Protein AF-A0A1R4H007-F1 (afdb_monomer_lite)

Organism: NCBI:txid360316

Secondary structure (DSSP, 8-state):
------------HHHHHHHHHHHHHTT--HHHHHHHHHHHHHHHSS-SS------HHHHHHHHHHHTT-S-----HHHHHHHHH--

Sequence (86 aa):
MPSNAVVQTRIDSVIKEEATAVLATMGLTVSDAVRLLLTHVAHDHTLPFDLLIPNAETVIAMQDVRAGRNLETISLEQLRGEMRSK

Radius of gyration: 22.14 Å; chains: 1; bounding box: 45×30×60 Å

Structure (mmCIF, N/CA/C/O backbone):
data_AF-A0A1R4H007-F1
#
_entry.id   AF-A0A1R4H007-F1
#
loop_
_atom_site.group_PDB
_atom_site.id
_atom_site.type_symbol
_atom_site.label_atom_id
_atom_site.label_alt_id
_atom_site.label_comp_id
_atom_site.label_asym_id
_atom_site.label_entity_id
_atom_site.label_seq_id
_atom_site.pdbx_PDB_ins_code
_atom_site.Cartn_x
_atom_site.Cartn_y
_atom_site.Cartn_z
_atom_site.occupancy
_atom_site.B_iso_or_equiv
_atom_site.auth_seq_id
_atom_site.auth_comp_id
_atom_site.auth_asym_id
_atom_site.auth_atom_id
_atom_site.pdbx_PDB_model_num
ATOM 1 N N . MET A 1 1 ? 13.523 4.210 26.832 1.00 43.47 1 MET A N 1
ATOM 2 C CA . MET A 1 1 ? 12.065 4.335 26.617 1.00 43.47 1 MET A CA 1
ATOM 3 C C . MET A 1 1 ? 11.775 3.781 25.236 1.00 43.47 1 MET A C 1
ATOM 5 O O . MET A 1 1 ? 12.533 4.147 24.343 1.00 43.47 1 MET A O 1
ATOM 9 N N . PRO A 1 2 ? 10.786 2.899 25.027 1.00 54.62 2 PRO A N 1
ATOM 10 C CA . PRO A 1 2 ? 10.381 2.587 23.663 1.00 54.62 2 PRO A CA 1
ATOM 11 C C . PRO A 1 2 ? 9.869 3.889 23.034 1.00 54.62 2 PRO A C 1
ATOM 13 O O . PRO A 1 2 ? 8.974 4.542 23.570 1.00 54.62 2 PRO A O 1
ATOM 16 N N . SER A 1 3 ? 10.522 4.333 21.967 1.00 67.56 3 SER A N 1
ATOM 17 C CA . SER A 1 3 ? 10.119 5.502 21.193 1.00 67.56 3 SER A CA 1
ATOM 18 C C . SER A 1 3 ? 8.849 5.153 20.422 1.00 67.56 3 SER A C 1
ATOM 20 O O . SER A 1 3 ? 8.913 4.598 19.328 1.00 67.56 3 SER A O 1
ATOM 22 N N . ASN A 1 4 ? 7.691 5.429 21.019 1.00 81.88 4 ASN A N 1
ATOM 23 C CA . ASN A 1 4 ? 6.399 5.228 20.374 1.00 81.88 4 ASN A CA 1
ATOM 24 C C . ASN A 1 4 ? 6.080 6.444 19.492 1.00 81.88 4 ASN A C 1
ATOM 26 O O . ASN A 1 4 ? 6.019 7.568 19.988 1.00 81.88 4 ASN A O 1
ATOM 30 N N . ALA A 1 5 ? 5.864 6.213 18.196 1.00 89.56 5 ALA A N 1
ATOM 31 C CA . ALA A 1 5 ? 5.409 7.220 17.239 1.00 89.56 5 ALA A CA 1
ATOM 32 C C . ALA A 1 5 ? 3.951 6.951 16.837 1.00 89.56 5 ALA A C 1
ATOM 34 O O . ALA A 1 5 ? 3.526 5.798 16.746 1.00 89.56 5 ALA A O 1
ATOM 35 N N . VAL A 1 6 ? 3.180 8.015 16.604 1.00 93.06 6 VAL A N 1
ATOM 36 C CA . VAL A 1 6 ? 1.769 7.932 16.200 1.00 93.06 6 VAL A CA 1
ATOM 37 C C . VAL A 1 6 ? 1.654 8.171 14.699 1.00 93.06 6 VAL A C 1
ATOM 39 O O . VAL A 1 6 ? 2.222 9.125 14.174 1.00 93.06 6 VAL A O 1
ATOM 42 N N . VAL A 1 7 ? 0.878 7.325 14.020 1.00 93.38 7 VAL A N 1
ATOM 43 C CA . VAL A 1 7 ? 0.515 7.492 12.608 1.00 93.38 7 VAL A CA 1
ATOM 44 C C . VAL A 1 7 ? -0.941 7.941 12.541 1.00 93.38 7 VAL A C 1
ATOM 46 O O . VAL A 1 7 ? -1.833 7.214 12.975 1.00 93.38 7 VAL A O 1
ATOM 49 N N . GLN A 1 8 ? -1.181 9.139 12.007 1.00 93.88 8 GLN A N 1
ATOM 50 C CA . GLN A 1 8 ? -2.519 9.698 11.818 1.00 93.88 8 GLN A CA 1
ATOM 51 C C . GLN A 1 8 ? -2.685 10.154 10.369 1.00 93.88 8 GLN A C 1
ATOM 53 O O . GLN A 1 8 ? -1.932 10.994 9.882 1.00 93.88 8 GLN A O 1
ATOM 58 N N . THR A 1 9 ? -3.691 9.618 9.684 1.00 93.56 9 THR A N 1
ATOM 59 C CA . THR A 1 9 ? -3.993 9.938 8.285 1.00 93.56 9 THR A CA 1
ATOM 60 C C . THR A 1 9 ? -5.491 10.155 8.102 1.00 93.56 9 THR A C 1
ATOM 62 O O . THR A 1 9 ? -6.311 9.671 8.886 1.00 93.56 9 THR A O 1
ATOM 65 N N . ARG A 1 10 ? -5.858 10.933 7.079 1.00 96.38 10 ARG A N 1
ATOM 66 C CA . ARG A 1 10 ? -7.256 11.095 6.668 1.00 96.38 10 ARG A CA 1
ATOM 67 C C . ARG A 1 10 ? -7.599 10.010 5.657 1.00 96.38 10 ARG A C 1
ATOM 69 O O . ARG A 1 10 ? -6.804 9.730 4.766 1.00 96.38 10 ARG A O 1
ATOM 76 N N . ILE A 1 11 ? -8.786 9.443 5.796 1.00 95.44 11 ILE A N 1
ATOM 77 C CA . ILE A 1 11 ? -9.359 8.468 4.874 1.00 95.44 11 ILE A CA 1
ATOM 78 C C . ILE A 1 11 ? -10.864 8.712 4.809 1.00 95.44 11 ILE A C 1
ATOM 80 O O . ILE A 1 11 ? -11.445 9.242 5.760 1.00 95.44 11 ILE A O 1
ATOM 84 N N . ASP A 1 12 ? -11.469 8.351 3.685 1.00 97.94 12 ASP A N 1
ATOM 85 C CA . ASP A 1 12 ? -12.918 8.337 3.545 1.00 97.94 12 ASP A CA 1
ATOM 86 C C . ASP A 1 12 ? -13.560 7.426 4.609 1.00 97.94 12 ASP A C 1
ATOM 88 O O . ASP A 1 12 ? -13.032 6.357 4.937 1.00 97.94 12 ASP A O 1
ATOM 92 N N . SER A 1 13 ? -14.677 7.869 5.192 1.00 96.94 13 SER A N 1
ATOM 93 C CA . SER A 1 13 ? -15.343 7.139 6.274 1.00 96.94 13 SER A CA 1
ATOM 94 C C . SER A 1 13 ? -15.908 5.798 5.814 1.00 96.94 13 SER A C 1
ATOM 96 O O . SER A 1 13 ? -15.804 4.828 6.560 1.00 96.94 13 SER A O 1
ATOM 98 N N . VAL A 1 14 ? -16.434 5.726 4.588 1.00 98.06 14 VAL A N 1
ATOM 99 C CA . VAL A 1 14 ? -16.992 4.495 4.015 1.00 98.06 14 VAL A CA 1
ATOM 100 C C . VAL A 1 14 ? -15.877 3.469 3.836 1.00 98.06 14 VAL A C 1
ATOM 102 O O . VAL A 1 14 ? -15.980 2.346 4.322 1.00 98.06 14 VAL A O 1
ATOM 105 N N . ILE A 1 15 ? -14.746 3.889 3.260 1.00 97.25 15 ILE A N 1
ATOM 106 C CA . ILE A 1 15 ? -13.577 3.014 3.078 1.00 97.25 15 ILE A CA 1
ATOM 107 C C . ILE A 1 15 ? -13.037 2.514 4.423 1.00 97.25 15 ILE A C 1
ATOM 109 O O . ILE A 1 15 ? -12.653 1.350 4.550 1.00 97.25 15 ILE A O 1
ATOM 113 N N . LYS A 1 16 ? -13.008 3.370 5.452 1.00 96.12 16 LYS A N 1
ATOM 114 C CA . LYS A 1 16 ? -12.570 2.970 6.796 1.00 96.12 16 LYS A CA 1
ATOM 115 C C . LYS A 1 16 ? -13.466 1.878 7.383 1.00 96.12 16 LYS A C 1
ATOM 117 O O . LYS A 1 16 ? -12.948 0.939 7.990 1.00 96.12 16 LYS A O 1
ATOM 122 N N . GLU A 1 17 ? -14.780 2.019 7.254 1.00 97.56 17 GLU A N 1
ATOM 123 C CA . GLU A 1 17 ? -15.751 1.052 7.771 1.00 97.56 17 GLU A CA 1
ATOM 124 C C . GLU A 1 17 ? -15.635 -0.293 7.047 1.00 97.56 17 GLU A C 1
ATOM 126 O O . GLU A 1 17 ? -15.495 -1.327 7.705 1.00 97.56 17 GLU A O 1
ATOM 131 N N . GLU A 1 18 ? -15.573 -0.275 5.714 1.00 97.56 18 GLU A N 1
ATOM 132 C CA . GLU A 1 18 ? -15.383 -1.477 4.895 1.00 97.56 18 GLU A CA 1
ATOM 133 C C . GLU A 1 18 ? -14.076 -2.202 5.239 1.00 97.56 18 GLU A C 1
ATOM 135 O O . GLU A 1 18 ? -14.082 -3.399 5.536 1.00 97.56 18 GLU A O 1
ATOM 140 N N . ALA A 1 19 ? -12.953 -1.477 5.282 1.00 96.94 19 ALA A N 1
ATOM 141 C CA . ALA A 1 19 ? -11.656 -2.055 5.626 1.00 96.94 19 ALA A CA 1
ATOM 142 C C . ALA A 1 19 ? -11.650 -2.653 7.041 1.00 96.94 19 ALA A C 1
ATOM 144 O O . ALA A 1 19 ? -11.067 -3.713 7.264 1.00 96.94 19 ALA A O 1
ATOM 145 N N . THR A 1 20 ? -12.322 -2.001 7.995 1.00 97.44 20 THR A N 1
ATOM 146 C CA . THR A 1 20 ? -12.448 -2.507 9.370 1.00 97.44 20 THR A CA 1
ATOM 147 C C . THR A 1 20 ? -13.213 -3.828 9.401 1.00 97.44 20 THR A C 1
ATOM 149 O O . THR A 1 20 ? -12.773 -4.764 10.067 1.00 97.44 20 THR A O 1
ATOM 152 N N . ALA A 1 21 ? -14.324 -3.931 8.665 1.00 97.81 21 ALA A N 1
ATOM 153 C CA . ALA A 1 21 ? -15.113 -5.156 8.595 1.00 97.81 21 ALA A CA 1
ATOM 154 C C . ALA A 1 21 ? -14.313 -6.310 7.974 1.00 97.81 21 ALA A C 1
ATOM 156 O O . ALA A 1 21 ? -14.281 -7.403 8.537 1.00 97.81 21 ALA A O 1
ATOM 157 N N . VAL A 1 22 ? -13.616 -6.060 6.860 1.00 97.88 22 VAL A N 1
ATOM 158 C CA . VAL A 1 22 ? -12.803 -7.080 6.182 1.00 97.88 22 VAL A CA 1
ATOM 159 C C . VAL A 1 22 ? -11.648 -7.544 7.068 1.00 97.88 22 VAL A C 1
ATOM 161 O O . VAL A 1 22 ? -11.483 -8.745 7.272 1.00 97.88 22 VAL A O 1
ATOM 164 N N . LEU A 1 23 ? -10.879 -6.622 7.652 1.00 97.31 23 LEU A N 1
ATOM 165 C CA . LEU A 1 23 ? -9.752 -6.975 8.522 1.00 97.31 23 LEU A CA 1
ATOM 166 C C . LEU A 1 23 ? -10.197 -7.734 9.779 1.00 97.31 23 LEU A C 1
ATOM 168 O O . LEU A 1 23 ? -9.512 -8.667 10.199 1.00 97.31 23 LEU A O 1
ATOM 172 N N . ALA A 1 24 ? -11.373 -7.417 10.329 1.00 97.12 24 ALA A N 1
ATOM 173 C CA . ALA A 1 24 ? -11.926 -8.143 11.468 1.00 97.12 24 ALA A CA 1
ATOM 174 C C . ALA A 1 24 ? -12.189 -9.624 11.142 1.00 97.12 24 ALA A C 1
ATOM 176 O O . ALA A 1 24 ? -11.962 -10.477 11.999 1.00 97.12 24 ALA A O 1
ATOM 177 N N . THR A 1 25 ? -12.580 -9.957 9.902 1.00 97.75 25 THR A N 1
ATOM 178 C CA . THR A 1 25 ? -12.722 -11.367 9.473 1.00 97.75 25 THR A CA 1
ATOM 179 C C . THR A 1 25 ? -11.397 -12.134 9.491 1.00 97.75 25 THR A C 1
ATOM 181 O O . THR A 1 25 ? -11.392 -13.351 9.650 1.00 97.75 25 THR A O 1
ATOM 184 N N . MET A 1 26 ? -10.274 -11.418 9.389 1.00 96.56 26 MET A N 1
ATOM 185 C CA . MET A 1 26 ? -8.914 -11.957 9.478 1.00 96.56 26 MET A CA 1
ATOM 186 C C . MET A 1 26 ? -8.344 -11.896 10.907 1.00 96.56 26 MET A C 1
ATOM 188 O O . MET A 1 26 ? -7.200 -12.286 11.124 1.00 96.56 26 MET A O 1
ATOM 192 N N . GLY A 1 27 ? -9.1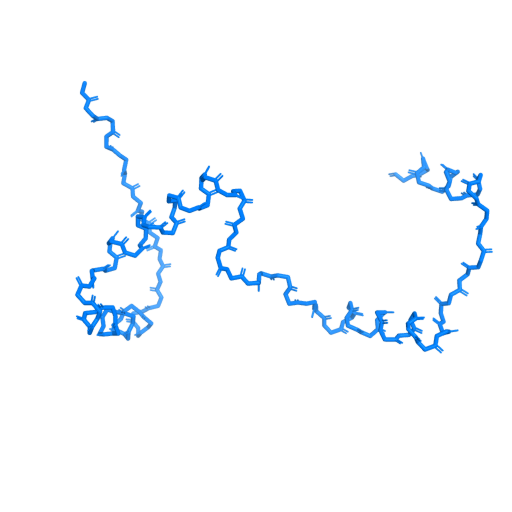10 -11.393 11.883 1.00 96.38 27 GLY A N 1
ATOM 193 C CA . GLY A 1 27 ? -8.649 -11.188 13.259 1.00 96.38 27 GLY A CA 1
ATOM 194 C C . GLY A 1 27 ? -7.684 -10.010 13.430 1.00 96.38 27 GLY A C 1
ATOM 195 O O . GLY A 1 27 ? -6.942 -9.971 14.409 1.00 96.38 27 GLY A O 1
ATOM 196 N N . LEU A 1 28 ? -7.677 -9.059 12.491 1.00 97.12 28 LEU A N 1
ATOM 197 C CA . LEU A 1 28 ? -6.784 -7.902 12.490 1.00 97.12 28 LEU A CA 1
ATOM 198 C C . LEU A 1 28 ? -7.558 -6.606 12.732 1.00 97.12 28 LEU A C 1
ATOM 200 O O . LEU A 1 28 ? -8.669 -6.414 12.240 1.00 97.12 28 LEU A O 1
ATOM 204 N N . THR A 1 29 ? -6.938 -5.666 13.443 1.00 96.62 29 THR A N 1
ATOM 205 C CA . THR A 1 29 ? -7.412 -4.279 13.485 1.00 96.62 29 THR A CA 1
ATOM 206 C C . THR A 1 29 ? -6.789 -3.457 12.355 1.00 96.62 29 THR A C 1
ATOM 208 O O . THR A 1 29 ? -5.739 -3.805 11.810 1.00 96.62 29 THR A O 1
ATOM 211 N N . VAL A 1 30 ? -7.375 -2.295 12.046 1.00 95.31 30 VAL A N 1
ATOM 212 C CA . VAL A 1 30 ? -6.767 -1.325 11.113 1.00 95.31 30 VAL A CA 1
ATOM 213 C C . VAL A 1 30 ? -5.352 -0.946 11.561 1.00 95.31 30 VAL A C 1
ATOM 215 O O . VAL A 1 30 ? -4.444 -0.831 10.743 1.00 95.31 30 VAL A O 1
ATOM 218 N N . SER A 1 31 ? -5.132 -0.792 12.869 1.00 94.94 31 SER A N 1
ATOM 219 C CA . SER A 1 31 ? -3.809 -0.477 13.405 1.00 94.94 31 SER A CA 1
ATOM 220 C C . SER A 1 31 ? -2.804 -1.617 13.222 1.00 94.94 31 SER A C 1
ATOM 222 O O . SER A 1 31 ? -1.627 -1.332 13.009 1.00 94.94 31 SER A O 1
ATOM 224 N N . ASP A 1 32 ? -3.237 -2.880 13.280 1.00 95.81 32 ASP A N 1
ATOM 225 C CA . ASP A 1 32 ? -2.368 -4.026 12.982 1.00 95.81 32 ASP A CA 1
ATOM 226 C C . ASP A 1 32 ? -1.962 -4.031 11.513 1.00 95.81 32 ASP A C 1
ATOM 228 O O . ASP A 1 32 ? -0.775 -4.119 11.209 1.00 95.81 32 ASP A O 1
ATOM 232 N N . ALA A 1 33 ? -2.925 -3.839 10.610 1.00 95.38 33 ALA A N 1
ATOM 233 C CA . ALA A 1 33 ? -2.660 -3.776 9.177 1.00 95.38 33 ALA A CA 1
ATOM 234 C C . ALA A 1 33 ? -1.693 -2.634 8.815 1.00 95.38 33 ALA A C 1
ATOM 236 O O . ALA A 1 33 ? -0.734 -2.847 8.076 1.00 95.38 33 ALA A O 1
ATOM 237 N N . VAL A 1 34 ? -1.887 -1.437 9.384 1.00 94.88 34 VAL A N 1
ATOM 238 C CA . VAL A 1 34 ? -0.982 -0.295 9.166 1.00 94.88 34 VAL A CA 1
ATOM 239 C C . VAL A 1 34 ? 0.418 -0.579 9.711 1.00 94.88 34 VAL A C 1
ATOM 241 O O . VAL A 1 34 ? 1.401 -0.241 9.053 1.00 94.88 34 VAL A O 1
ATOM 244 N N . ARG A 1 35 ? 0.541 -1.222 10.882 1.00 94.44 35 ARG A N 1
ATOM 245 C CA . ARG A 1 35 ? 1.850 -1.628 11.416 1.00 94.44 35 ARG A CA 1
ATOM 246 C C . ARG A 1 35 ? 2.553 -2.604 10.479 1.00 94.44 35 ARG A C 1
ATOM 248 O O . ARG A 1 35 ? 3.701 -2.357 10.132 1.00 94.44 35 ARG A O 1
ATOM 255 N N . LEU A 1 36 ? 1.862 -3.655 10.042 1.00 94.06 36 LEU A N 1
ATOM 256 C CA . LEU A 1 36 ? 2.415 -4.654 9.124 1.00 94.06 36 LEU A CA 1
ATOM 257 C C . LEU A 1 36 ? 2.871 -4.019 7.807 1.00 94.06 36 LEU A C 1
ATOM 259 O O . LEU A 1 36 ? 3.986 -4.278 7.363 1.00 94.06 36 LEU A O 1
ATOM 263 N N . LEU A 1 37 ? 2.053 -3.132 7.232 1.00 93.88 37 LEU A N 1
ATOM 264 C CA . LEU A 1 37 ? 2.395 -2.389 6.020 1.00 93.88 37 LEU A CA 1
ATOM 265 C C . LEU A 1 37 ? 3.678 -1.571 6.204 1.00 93.88 37 LEU A C 1
ATOM 267 O O . LEU A 1 37 ? 4.592 -1.669 5.392 1.00 93.88 37 LEU A O 1
ATOM 271 N N . LEU A 1 38 ? 3.763 -0.771 7.268 1.00 94.62 38 LEU A N 1
ATOM 272 C CA . LEU A 1 38 ? 4.929 0.083 7.504 1.00 94.62 38 LEU A CA 1
ATOM 273 C C . LEU A 1 38 ? 6.186 -0.731 7.831 1.00 94.62 38 LEU A C 1
ATOM 275 O O . LEU A 1 38 ? 7.276 -0.346 7.415 1.00 94.62 38 LEU A O 1
ATOM 279 N N . THR A 1 39 ? 6.046 -1.866 8.521 1.00 93.88 39 THR A N 1
ATOM 280 C CA . THR A 1 39 ? 7.153 -2.800 8.757 1.00 93.88 39 THR A CA 1
ATOM 281 C C . THR A 1 39 ? 7.654 -3.418 7.453 1.00 93.88 39 THR A C 1
ATOM 283 O O . THR A 1 39 ? 8.861 -3.427 7.232 1.00 93.88 39 THR A O 1
ATOM 286 N N . HIS A 1 40 ? 6.757 -3.871 6.572 1.00 93.19 40 HIS A N 1
ATOM 287 C CA . HIS A 1 40 ? 7.126 -4.408 5.259 1.00 93.19 40 HIS A CA 1
ATOM 288 C C . HIS A 1 40 ? 7.836 -3.352 4.406 1.00 93.19 40 HIS A C 1
ATOM 290 O O . HIS A 1 40 ? 8.917 -3.596 3.888 1.00 93.19 40 HIS A O 1
ATOM 296 N N . VAL A 1 41 ? 7.291 -2.134 4.321 1.00 93.31 41 VAL A N 1
ATOM 297 C CA . VAL A 1 41 ? 7.914 -1.038 3.557 1.00 93.31 41 VAL A CA 1
ATOM 298 C C . VAL A 1 41 ? 9.302 -0.688 4.095 1.00 93.31 41 VAL A C 1
ATOM 300 O O . VAL A 1 41 ? 10.219 -0.452 3.312 1.00 93.31 41 VAL A O 1
ATOM 303 N N . ALA A 1 42 ? 9.477 -0.669 5.419 1.00 94.06 42 ALA A N 1
ATOM 304 C CA . ALA A 1 42 ? 10.770 -0.390 6.034 1.00 94.06 42 ALA A CA 1
ATOM 305 C C . ALA A 1 42 ? 11.801 -1.508 5.805 1.00 94.06 42 ALA A C 1
ATOM 307 O O . ALA A 1 42 ? 12.994 -1.221 5.784 1.00 94.06 42 ALA A O 1
ATOM 308 N N . HIS A 1 43 ? 11.360 -2.762 5.662 1.00 94.56 43 HIS A N 1
ATOM 309 C CA . HIS A 1 43 ? 12.245 -3.909 5.461 1.00 94.56 43 HIS A CA 1
ATOM 310 C C . HIS A 1 43 ? 12.590 -4.137 3.987 1.00 94.56 43 HIS A C 1
ATOM 312 O O . HIS A 1 43 ? 13.760 -4.283 3.645 1.00 94.56 43 HIS A O 1
ATOM 318 N N . ASP A 1 44 ? 11.577 -4.118 3.124 1.00 92.06 44 ASP A N 1
ATOM 319 C CA . ASP A 1 44 ? 11.687 -4.525 1.722 1.00 92.06 44 ASP A CA 1
ATOM 320 C C . ASP A 1 44 ? 11.847 -3.340 0.771 1.00 92.06 44 ASP A C 1
ATOM 322 O O . ASP A 1 44 ? 12.013 -3.530 -0.433 1.00 92.06 44 ASP A O 1
ATOM 326 N N . HIS A 1 45 ? 11.776 -2.106 1.287 1.00 88.62 45 HIS A N 1
ATOM 327 C CA . HIS A 1 45 ? 11.904 -0.863 0.516 1.00 88.62 45 HIS A CA 1
ATOM 328 C C . HIS A 1 45 ? 10.924 -0.778 -0.669 1.00 88.62 45 HIS A C 1
ATOM 330 O O . HIS A 1 45 ? 11.139 -0.040 -1.632 1.00 88.62 45 HIS A O 1
ATOM 336 N N . THR A 1 46 ? 9.831 -1.535 -0.594 1.00 86.50 46 THR A N 1
ATOM 337 C CA . THR A 1 46 ? 8.804 -1.659 -1.625 1.00 86.50 46 THR A CA 1
ATOM 338 C C . THR A 1 46 ? 7.427 -1.674 -0.975 1.00 86.50 46 THR A C 1
ATOM 340 O O . THR A 1 46 ? 7.255 -2.075 0.181 1.00 86.50 46 THR A O 1
ATOM 343 N N . LEU A 1 47 ? 6.428 -1.193 -1.713 1.00 86.50 47 LEU A N 1
ATOM 344 C CA . LEU A 1 47 ? 5.037 -1.313 -1.295 1.00 86.50 47 LEU A CA 1
ATOM 345 C C . LEU A 1 47 ? 4.501 -2.692 -1.696 1.00 86.50 47 LEU A C 1
ATOM 347 O O . LEU A 1 47 ? 4.816 -3.162 -2.787 1.00 86.50 47 LEU A O 1
ATOM 351 N N . PRO A 1 48 ? 3.660 -3.327 -0.860 1.00 82.12 48 PRO A N 1
ATOM 352 C CA . PRO A 1 48 ? 3.135 -4.674 -1.103 1.00 82.12 48 PRO A CA 1
ATOM 353 C C . PRO A 1 48 ? 2.004 -4.700 -2.149 1.00 82.12 48 PRO A C 1
ATOM 355 O O . PRO A 1 48 ? 1.194 -5.623 -2.182 1.00 82.12 48 PRO A O 1
ATOM 358 N N . PHE A 1 49 ? 1.908 -3.662 -2.974 1.00 81.31 49 PHE A N 1
ATOM 359 C CA . PHE A 1 49 ? 0.977 -3.546 -4.083 1.00 81.31 49 PHE A CA 1
ATOM 360 C C . PHE A 1 49 ? 1.649 -2.780 -5.218 1.00 81.31 49 PHE A C 1
ATOM 362 O O . PHE A 1 49 ? 2.449 -1.867 -4.986 1.00 81.31 49 PHE A O 1
ATOM 369 N N . ASP A 1 50 ? 1.299 -3.142 -6.448 1.00 74.00 50 ASP A N 1
ATOM 370 C CA . ASP A 1 50 ? 1.847 -2.521 -7.647 1.00 74.00 50 ASP A CA 1
ATOM 371 C C . ASP A 1 50 ? 1.353 -1.074 -7.766 1.00 74.00 50 ASP A C 1
ATOM 373 O O . ASP A 1 50 ? 0.273 -0.792 -8.281 1.00 74.00 50 ASP A O 1
ATOM 377 N N . LEU A 1 51 ? 2.161 -0.129 -7.281 1.00 66.50 51 LEU A N 1
ATOM 378 C CA . LEU A 1 51 ? 1.909 1.301 -7.472 1.00 66.50 51 LEU A CA 1
ATOM 379 C C . LEU A 1 51 ? 2.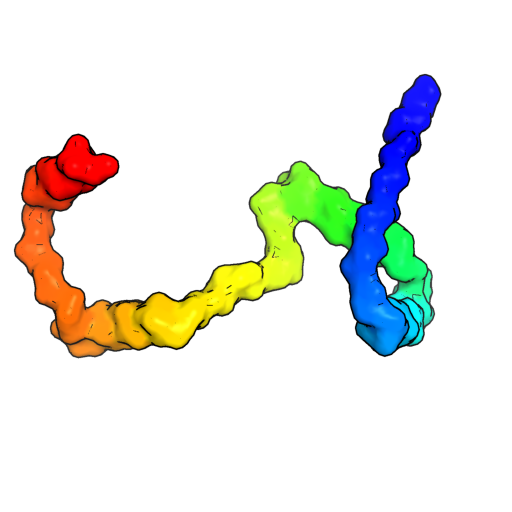027 1.729 -8.935 1.00 66.50 51 LEU A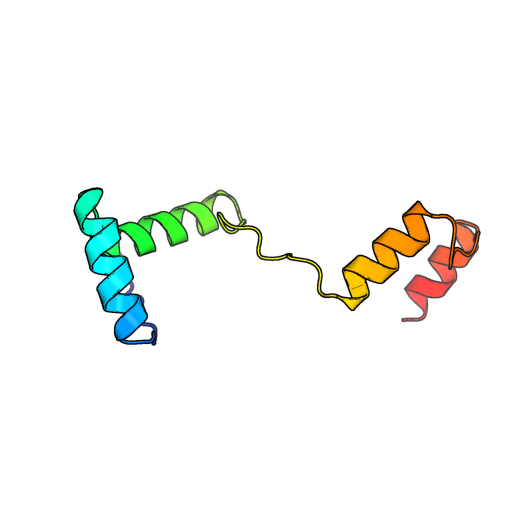 C 1
ATOM 381 O O . LEU A 1 51 ? 1.388 2.687 -9.366 1.00 66.50 51 LEU A O 1
ATOM 385 N N . LEU A 1 52 ? 2.898 1.056 -9.682 1.00 66.06 52 LEU A N 1
ATOM 386 C CA . LEU A 1 52 ? 3.245 1.402 -11.051 1.00 66.06 52 LEU A CA 1
ATOM 387 C C . LEU A 1 52 ? 2.301 0.692 -12.017 1.00 66.06 52 LEU A C 1
ATOM 389 O O . LEU A 1 52 ? 2.747 -0.054 -12.884 1.00 66.06 52 LEU A O 1
ATOM 393 N N . ILE A 1 53 ? 0.995 0.935 -11.883 1.00 74.25 53 ILE A N 1
ATOM 394 C CA . ILE A 1 53 ? 0.078 0.698 -12.998 1.00 74.25 53 ILE A CA 1
ATOM 395 C C . ILE A 1 53 ? 0.442 1.761 -14.036 1.00 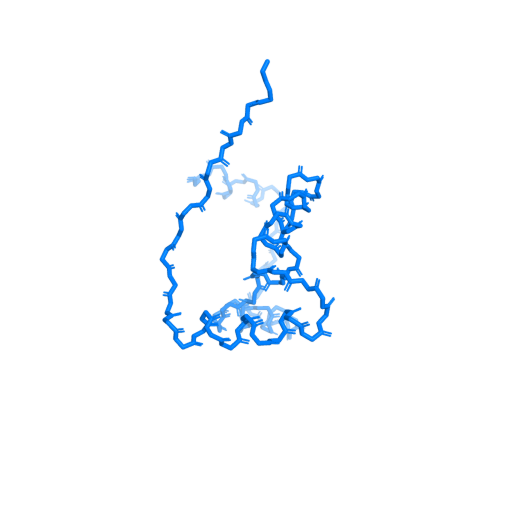74.25 53 ILE A C 1
ATOM 397 O O . ILE A 1 53 ? 0.223 2.950 -13.772 1.00 74.25 53 ILE A O 1
ATOM 401 N N . PRO A 1 54 ? 1.055 1.393 -15.178 1.00 79.38 54 PRO A N 1
ATOM 402 C CA . PRO A 1 54 ? 1.483 2.389 -16.141 1.00 79.38 54 PRO A CA 1
ATOM 403 C C . PRO A 1 54 ? 0.253 3.178 -16.592 1.00 79.38 54 PRO A C 1
ATOM 405 O O . PRO A 1 54 ? -0.802 2.598 -16.863 1.00 79.38 54 PRO A O 1
ATOM 408 N N . ASN A 1 55 ? 0.364 4.505 -16.637 1.00 84.38 55 ASN A N 1
ATOM 409 C CA . ASN A 1 55 ? -0.725 5.331 -17.147 1.00 84.38 55 ASN A CA 1
ATOM 410 C C . ASN A 1 55 ? -0.978 5.005 -18.634 1.00 84.38 55 ASN A C 1
ATOM 412 O O . ASN A 1 55 ? -0.146 4.377 -19.293 1.00 84.38 55 ASN A O 1
ATOM 416 N N . ALA A 1 56 ? -2.124 5.429 -19.172 1.00 87.75 56 ALA A N 1
ATOM 417 C CA . ALA A 1 56 ? -2.515 5.086 -20.542 1.00 87.75 56 ALA A CA 1
ATOM 418 C C . ALA A 1 56 ? -1.429 5.433 -21.580 1.00 87.75 56 ALA A C 1
ATOM 420 O O . ALA A 1 56 ? -1.161 4.638 -22.476 1.00 87.75 56 ALA A O 1
ATOM 421 N N . GLU A 1 57 ? -0.754 6.573 -21.414 1.00 91.50 57 GLU A N 1
ATOM 422 C CA . GLU A 1 57 ? 0.357 7.000 -22.271 1.00 91.50 57 GLU A CA 1
ATOM 423 C C . GLU A 1 57 ? 1.543 6.026 -22.212 1.00 91.50 57 GLU A C 1
ATOM 425 O O . GLU A 1 57 ? 2.036 5.578 -23.245 1.00 91.50 57 GLU A O 1
ATOM 430 N N . THR A 1 58 ? 1.952 5.625 -21.008 1.00 89.19 58 THR A N 1
ATOM 431 C CA . THR A 1 58 ? 3.050 4.672 -20.801 1.00 89.19 58 THR A CA 1
ATOM 432 C C . THR A 1 58 ? 2.700 3.300 -21.375 1.00 89.19 58 THR A C 1
ATOM 434 O O . THR A 1 58 ? 3.546 2.655 -21.994 1.00 89.19 58 THR A O 1
ATOM 437 N N . VAL A 1 59 ? 1.447 2.855 -21.221 1.00 89.69 59 VAL A N 1
ATOM 438 C CA . VAL A 1 59 ? 0.965 1.599 -21.817 1.00 89.69 59 VAL A CA 1
ATOM 439 C C . VAL A 1 59 ? 1.062 1.648 -23.342 1.00 89.69 59 VAL A C 1
ATOM 441 O O . VAL A 1 59 ? 1.575 0.702 -23.940 1.00 89.69 59 VAL A O 1
ATOM 444 N N . ILE A 1 60 ? 0.612 2.737 -23.973 1.00 91.25 60 ILE A N 1
ATOM 445 C CA . ILE A 1 60 ? 0.678 2.913 -25.433 1.00 91.25 60 ILE A CA 1
ATOM 446 C C . ILE A 1 60 ? 2.135 2.926 -25.904 1.00 91.25 60 ILE A C 1
ATOM 448 O O . ILE A 1 60 ? 2.479 2.182 -26.822 1.00 91.25 60 ILE A O 1
ATOM 452 N N . ALA A 1 61 ? 3.013 3.675 -25.231 1.00 91.56 61 ALA A N 1
ATOM 453 C CA . ALA A 1 61 ? 4.436 3.716 -25.561 1.00 91.56 61 ALA A CA 1
ATOM 454 C C . ALA A 1 61 ? 5.084 2.318 -25.491 1.00 91.56 61 ALA A C 1
ATOM 456 O O . ALA A 1 61 ? 5.800 1.911 -26.405 1.00 91.56 61 ALA A O 1
ATOM 457 N N . MET A 1 62 ? 4.779 1.531 -24.452 1.00 92.00 62 MET A N 1
ATOM 458 C CA . MET A 1 62 ? 5.254 0.146 -24.338 1.00 92.00 62 MET A CA 1
ATOM 459 C C . MET A 1 62 ? 4.703 -0.765 -25.448 1.00 92.00 62 MET A C 1
ATOM 461 O O . MET A 1 62 ? 5.415 -1.653 -25.923 1.00 92.00 62 MET A O 1
ATOM 465 N N . GLN A 1 63 ? 3.445 -0.578 -25.860 1.00 92.94 63 GLN A N 1
ATOM 466 C CA . GLN A 1 63 ? 2.828 -1.343 -26.949 1.00 92.94 63 GLN A CA 1
ATOM 467 C C . GLN A 1 63 ? 3.440 -1.005 -28.311 1.00 92.94 63 GLN A C 1
ATOM 469 O O . GLN A 1 63 ? 3.687 -1.918 -29.099 1.00 92.94 63 GLN A O 1
ATOM 474 N N . ASP A 1 64 ? 3.713 0.271 -28.580 1.00 93.06 64 ASP A N 1
ATOM 475 C CA . ASP A 1 64 ? 4.365 0.713 -29.812 1.00 93.06 64 ASP A CA 1
ATOM 476 C C . ASP A 1 64 ? 5.769 0.129 -29.936 1.00 93.06 64 ASP A C 1
ATOM 478 O O . ASP A 1 64 ? 6.065 -0.512 -30.945 1.00 93.06 64 ASP A O 1
ATOM 482 N N . VAL A 1 65 ? 6.573 0.220 -28.871 1.00 91.81 65 VAL A N 1
ATOM 483 C CA . VAL A 1 65 ? 7.913 -0.386 -28.806 1.00 91.81 65 VAL A CA 1
ATOM 484 C C . VAL A 1 65 ? 7.855 -1.890 -29.090 1.00 91.81 65 VAL A C 1
ATOM 486 O O . VAL A 1 65 ? 8.606 -2.392 -29.925 1.00 91.81 65 VAL A O 1
ATOM 489 N N . ARG A 1 66 ? 6.932 -2.627 -28.451 1.00 91.06 66 ARG A N 1
ATOM 490 C CA . ARG A 1 66 ? 6.757 -4.079 -28.676 1.00 91.06 66 ARG A CA 1
ATOM 491 C C . ARG A 1 66 ? 6.326 -4.418 -30.101 1.00 91.06 66 ARG A C 1
ATOM 493 O O . ARG A 1 66 ? 6.662 -5.489 -30.595 1.00 91.06 66 ARG A O 1
ATOM 500 N N . ALA A 1 67 ? 5.581 -3.528 -30.747 1.00 93.69 67 ALA A N 1
ATOM 501 C CA . ALA A 1 67 ? 5.139 -3.683 -32.125 1.00 93.69 67 ALA A CA 1
ATOM 502 C C . ALA A 1 67 ? 6.145 -3.139 -33.156 1.00 93.69 67 ALA A C 1
ATOM 504 O O . ALA A 1 67 ? 5.835 -3.120 -34.347 1.00 93.69 67 ALA A O 1
ATOM 505 N N . GLY A 1 68 ? 7.325 -2.682 -32.720 1.00 90.38 68 GLY A N 1
ATOM 506 C CA . GLY A 1 68 ? 8.359 -2.128 -33.595 1.00 90.38 68 GLY A CA 1
ATOM 507 C C . GLY A 1 68 ? 8.041 -0.732 -34.143 1.00 90.38 68 GLY A C 1
ATOM 508 O O . GLY A 1 68 ? 8.637 -0.317 -35.134 1.00 90.38 68 GLY A O 1
ATOM 509 N N . ARG A 1 69 ? 7.088 -0.015 -33.539 1.00 91.75 69 ARG A N 1
ATOM 510 C CA . ARG A 1 69 ? 6.701 1.353 -33.912 1.00 91.75 69 ARG A CA 1
ATOM 511 C C . ARG A 1 69 ? 7.357 2.367 -32.983 1.00 91.75 69 ARG A C 1
ATOM 513 O O . ARG A 1 69 ? 7.652 2.052 -31.836 1.00 91.75 69 ARG A O 1
ATOM 520 N N . ASN A 1 70 ? 7.527 3.597 -33.469 1.00 85.81 70 ASN A N 1
ATOM 521 C CA . ASN A 1 70 ? 8.071 4.716 -32.689 1.00 85.81 70 ASN A CA 1
ATOM 522 C C . ASN A 1 70 ? 9.441 4.399 -32.049 1.00 85.81 70 ASN A C 1
ATOM 524 O O . ASN A 1 70 ? 9.718 4.800 -30.923 1.00 85.81 70 ASN A O 1
ATOM 528 N N . LEU A 1 71 ? 10.287 3.657 -32.775 1.00 88.06 71 LEU A N 1
ATOM 529 C CA . LEU A 1 71 ? 11.649 3.309 -32.374 1.00 88.06 71 LEU A CA 1
ATOM 530 C C . LEU A 1 71 ? 12.664 4.081 -33.211 1.00 88.06 71 LEU A C 1
ATOM 532 O O . LEU A 1 71 ? 12.564 4.114 -34.437 1.00 88.06 71 LEU A O 1
ATOM 536 N N . GLU A 1 72 ? 13.684 4.616 -32.550 1.00 88.75 72 GLU A N 1
ATOM 537 C CA . GLU A 1 72 ? 14.874 5.164 -33.191 1.00 88.75 72 GLU A CA 1
ATOM 538 C C . GLU A 1 72 ? 16.088 4.328 -32.782 1.00 88.75 72 GLU A C 1
ATOM 540 O O . GLU A 1 72 ? 16.291 4.028 -31.605 1.00 88.75 72 GLU A O 1
ATOM 545 N N . THR A 1 73 ? 16.886 3.903 -33.762 1.00 88.62 73 THR A N 1
ATOM 546 C CA . THR A 1 73 ? 18.136 3.189 -33.483 1.00 88.62 73 THR A CA 1
ATOM 547 C C . THR A 1 73 ? 19.250 4.209 -33.328 1.00 88.62 73 THR A C 1
ATOM 549 O O . THR A 1 73 ? 19.654 4.831 -34.307 1.00 88.62 73 THR A O 1
ATOM 552 N N . ILE A 1 74 ? 19.764 4.342 -32.111 1.00 90.94 74 ILE A N 1
ATOM 553 C CA . ILE A 1 74 ? 20.889 5.224 -31.791 1.00 90.94 74 ILE A CA 1
ATOM 554 C C . ILE A 1 74 ? 22.076 4.414 -31.263 1.00 90.94 74 ILE A C 1
ATOM 556 O O . ILE A 1 74 ? 21.915 3.326 -30.705 1.00 90.94 74 ILE A O 1
ATOM 560 N N . SER A 1 75 ? 23.287 4.940 -31.434 1.00 94.06 75 SER A N 1
ATOM 561 C CA . SER A 1 75 ? 24.496 4.358 -30.856 1.00 94.06 75 SER A CA 1
ATOM 562 C C . SER A 1 75 ? 24.620 4.689 -29.364 1.00 94.06 75 SER A C 1
ATOM 564 O O . SER A 1 75 ? 24.055 5.665 -28.864 1.00 94.06 75 SER A O 1
ATOM 566 N N . LEU A 1 76 ? 25.427 3.906 -28.640 1.00 92.19 76 LEU A N 1
ATOM 567 C CA . LEU A 1 76 ? 25.736 4.184 -27.231 1.00 92.19 76 LEU A CA 1
ATOM 568 C C . LEU A 1 76 ? 26.394 5.562 -27.038 1.00 92.19 76 LEU A C 1
ATOM 570 O O . LEU A 1 76 ? 26.182 6.207 -26.011 1.00 92.19 76 LEU A O 1
ATOM 574 N N . GLU A 1 77 ? 27.177 6.027 -28.016 1.00 93.31 77 GLU A N 1
ATOM 575 C CA . GLU A 1 77 ? 27.807 7.350 -27.961 1.00 93.31 77 GLU A CA 1
ATOM 576 C C . GLU A 1 77 ? 26.781 8.479 -28.115 1.00 93.31 77 GLU A C 1
ATOM 578 O O . GLU A 1 77 ? 26.856 9.463 -27.377 1.00 93.31 77 GLU A O 1
ATOM 583 N N . GLN A 1 78 ? 25.801 8.310 -29.010 1.00 91.75 78 GLN A N 1
ATOM 584 C CA . GLN A 1 78 ? 24.704 9.263 -29.218 1.00 91.75 78 GLN A CA 1
ATOM 585 C C . GLN A 1 78 ? 23.813 9.365 -27.973 1.00 91.75 78 GLN A C 1
ATOM 587 O O . GLN A 1 78 ? 23.617 10.466 -27.460 1.00 91.75 78 GLN A O 1
ATOM 592 N N . LEU A 1 79 ? 23.393 8.226 -27.402 1.00 90.81 79 LEU A N 1
ATOM 593 C CA . LEU A 1 79 ? 22.591 8.193 -26.172 1.00 90.81 79 LEU A CA 1
ATOM 594 C C . LEU A 1 79 ? 23.292 8.912 -25.008 1.00 90.81 79 LEU A C 1
ATOM 596 O O . LEU A 1 79 ? 22.680 9.692 -24.276 1.00 90.81 79 LEU A O 1
ATOM 600 N N . ARG A 1 80 ? 24.603 8.685 -24.840 1.00 90.06 80 ARG A N 1
ATOM 601 C CA . ARG A 1 80 ? 25.390 9.339 -23.782 1.00 90.06 80 ARG A CA 1
ATOM 602 C C . ARG A 1 80 ? 25.470 10.857 -23.975 1.00 90.06 80 ARG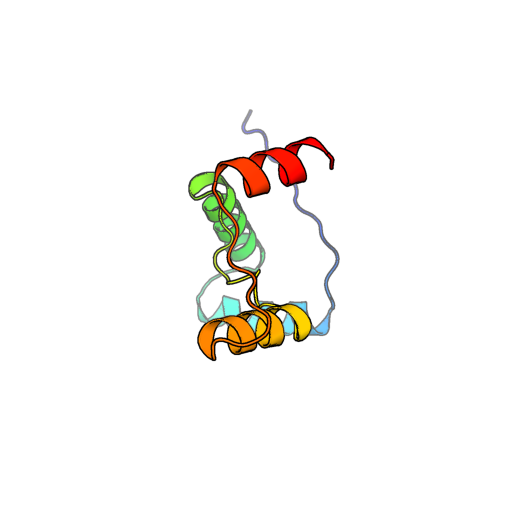 A C 1
ATOM 604 O O . ARG A 1 80 ? 25.540 11.584 -22.983 1.00 90.06 80 ARG A O 1
ATOM 611 N N . GLY A 1 81 ? 25.491 11.323 -25.224 1.00 91.62 81 GLY A N 1
ATOM 612 C CA . GLY A 1 81 ? 25.446 12.744 -25.565 1.00 91.62 81 GLY A CA 1
ATOM 613 C C . GLY A 1 81 ? 24.129 13.395 -25.144 1.00 91.62 81 GLY A C 1
ATOM 614 O O . GLY A 1 81 ? 24.145 14.417 -24.462 1.00 91.62 81 GLY A O 1
ATOM 615 N N . GLU A 1 82 ? 23.002 12.762 -25.467 1.00 87.75 82 GLU A N 1
ATOM 616 C CA . GLU A 1 82 ? 21.663 13.269 -25.141 1.00 87.75 82 GLU A CA 1
ATOM 617 C C . GLU A 1 82 ? 21.390 13.302 -23.632 1.00 87.75 82 GLU A C 1
ATOM 619 O O . GLU A 1 82 ? 20.905 14.307 -23.112 1.00 87.75 82 GLU A O 1
ATOM 624 N N . MET A 1 8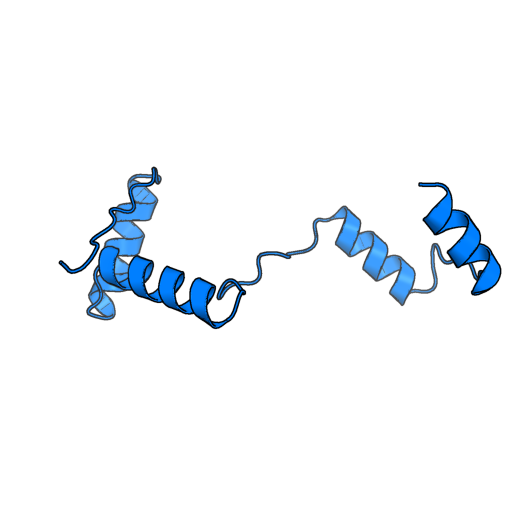3 ? 21.766 12.248 -22.896 1.00 83.50 83 MET A N 1
ATOM 625 C CA . MET A 1 83 ? 21.534 12.167 -21.446 1.00 83.50 83 MET A CA 1
ATOM 626 C C . MET A 1 83 ? 22.345 13.177 -20.623 1.00 83.50 83 MET A C 1
ATOM 628 O O . MET A 1 83 ? 21.945 13.512 -19.514 1.00 83.50 83 MET A O 1
ATOM 632 N N . ARG A 1 84 ? 23.492 13.650 -21.129 1.00 77.44 84 ARG A N 1
ATOM 633 C CA . ARG A 1 84 ? 24.311 14.684 -20.465 1.00 77.44 84 ARG A CA 1
ATOM 634 C C . ARG A 1 84 ? 23.824 16.108 -20.724 1.00 77.44 84 ARG A C 1
ATOM 636 O O . ARG A 1 84 ? 24.277 17.023 -20.045 1.00 77.44 84 ARG A O 1
ATOM 643 N N . SER A 1 85 ? 22.970 16.292 -21.727 1.00 69.75 85 SER A N 1
ATOM 644 C CA . SER A 1 85 ? 22.451 17.597 -22.139 1.00 69.75 85 SER A CA 1
ATOM 645 C C . SER A 1 85 ? 21.133 17.970 -21.446 1.00 69.75 85 SER A C 1
ATOM 647 O O . SER A 1 85 ? 20.564 19.017 -21.764 1.00 69.75 85 SER A O 1
ATOM 649 N N . LYS A 1 86 ? 20.635 17.125 -20.540 1.00 49.47 86 LYS A N 1
ATOM 650 C CA . LYS A 1 86 ? 19.370 17.287 -19.819 1.00 49.47 86 LYS A CA 1
ATOM 651 C C . LYS A 1 86 ? 19.629 17.415 -18.323 1.00 49.47 86 LYS A C 1
ATOM 653 O O . LYS A 1 86 ? 18.895 18.198 -17.687 1.00 49.47 86 LYS A O 1
#

InterPro domains:
  IPR007337 RelB antitoxin/Antitoxin DinJ [PF04221] (4-79)
  IPR007337 RelB antitoxin/Antitoxin DinJ [PTHR38781] (2-72)
  IPR007337 RelB antitoxin/Antitoxin DinJ [TIGR02384] (4-72)
  IPR013321 Arc-type ribbon-helix-helix [G3DSA:1.10.1220.10] (5-79)
  IPR026262 Antitoxin DinJ [PIRSF003108] (1-84)

pLDDT: mean 89.17, std 10.57, range [43.47, 98.06]

Foldseek 3Di:
DPPDDDDDDDDDPVVQVVVQVVQVVVVDGPVRVVVVQVVCCVPVVDGPDPPCPPPPVRVVVVVCVVVVHPDDDDDPVVVVVVVVVD